Protein AF-A0AB35Q7V4-F1 (afdb_monomer_lite)

Sequence (95 aa):
HYYEGVDDIYALAAMYLIGIAKAHAFHDGNKRTAFQAASIFLMMNGSELSGSLLLVKLTVFAAMGAASLEETTFALKLLSDYGNDLINDYEEDYL

Secondary structure (DSSP, 8-state):
--STT---HHHHHHHHHHHHHHS--SSS-HHHHHHHHHHHHHHHTT--B---HHHHHHHHHHHTT---HHHHHHHHHHTBHHHHHHHHHHHHHT-

InterPro domains:
  IPR003812 Fido domain [PF02661] (7-42)
  IPR003812 Fido domain [PS51459] (1-85)
  IPR006440 Death on curing protein [PTHR39426] (2-78)
  IPR006440 Death on curing protein [TIGR01550] (2-67)
  IPR036597 Fido-like domain superfamily [SSF140931] (8-77)
  IPR053737 Type II TA System Toxin [G3DSA:1.20.120.1870] (1-91)

Radius of gyration: 13.98 Å; chains: 1; bounding box: 28×31×46 Å

Foldseek 3Di:
DDDPPPPQLLLVLLCLLLCQLQVVPDPDCSLVRSLVSSQVSQVVVPKHFADDPVSVVQSVCSNVVNDDSVVSSVVRCCRIPNVVVVVVVVVVVVD

Organism: NCBI:txid1134687

Structure (mmCIF, N/CA/C/O backbone):
data_AF-A0AB35Q7V4-F1
#
_entry.id   AF-A0AB35Q7V4-F1
#
loop_
_atom_site.group_PDB
_atom_site.id
_atom_site.type_symbol
_atom_site.label_atom_id
_atom_site.label_alt_id
_atom_site.label_comp_id
_atom_site.label_asym_id
_atom_site.label_entity_id
_atom_site.label_seq_id
_atom_site.pdbx_PDB_ins_code
_atom_site.Cartn_x
_atom_site.Cartn_y
_atom_site.Cartn_z
_atom_site.occupancy
_atom_site.B_iso_or_equiv
_atom_site.auth_seq_id
_atom_site.auth_comp_id
_atom_site.auth_asym_id
_atom_site.auth_atom_id
_atom_site.pdbx_PDB_model_num
ATOM 1 N N . HIS A 1 1 ? -11.887 -13.586 -2.518 1.00 46.16 1 HIS A N 1
ATOM 2 C CA . HIS A 1 1 ? -10.647 -13.978 -3.214 1.00 46.16 1 HIS A CA 1
ATOM 3 C C . HIS A 1 1 ? -9.611 -14.294 -2.146 1.00 46.16 1 HIS A C 1
ATOM 5 O O . HIS A 1 1 ? -9.199 -13.379 -1.458 1.00 46.16 1 HIS A O 1
ATOM 11 N N . TYR A 1 2 ? -9.302 -15.576 -1.937 1.00 43.09 2 TYR A N 1
ATOM 12 C CA . TYR A 1 2 ? -8.395 -16.064 -0.890 1.00 43.09 2 TYR A CA 1
ATOM 13 C C . TYR A 1 2 ? -7.001 -16.226 -1.513 1.00 43.09 2 TYR A C 1
ATOM 15 O O . TYR A 1 2 ? -6.824 -17.096 -2.365 1.00 43.09 2 TYR A O 1
ATOM 23 N N . TYR A 1 3 ? -6.041 -15.372 -1.156 1.00 48.25 3 TYR A N 1
ATOM 24 C CA . TYR A 1 3 ? -4.634 -15.545 -1.531 1.00 48.25 3 TYR A CA 1
ATOM 25 C C . TYR A 1 3 ? -3.904 -16.100 -0.301 1.00 48.25 3 TYR A C 1
ATOM 27 O O . TYR A 1 3 ? -3.798 -15.423 0.714 1.00 48.25 3 TYR A O 1
ATOM 35 N N . GLU A 1 4 ? -3.487 -17.368 -0.366 1.00 56.16 4 GLU A N 1
ATOM 36 C CA . GLU A 1 4 ? -2.564 -18.016 0.590 1.00 56.16 4 GLU A CA 1
ATOM 37 C C . GLU A 1 4 ? -2.918 -17.936 2.094 1.00 56.16 4 GLU A C 1
ATOM 39 O O . GLU A 1 4 ? -2.043 -18.055 2.944 1.00 56.16 4 GLU A O 1
ATOM 44 N N . GLY A 1 5 ? -4.196 -17.769 2.454 1.00 57.47 5 GLY A N 1
ATOM 45 C CA . GLY A 1 5 ? -4.614 -17.687 3.863 1.00 57.47 5 GLY A CA 1
ATOM 46 C C . GLY A 1 5 ? -4.256 -16.368 4.554 1.00 57.47 5 GLY A C 1
ATOM 47 O O . GLY A 1 5 ? -4.323 -16.282 5.778 1.00 57.47 5 GLY A O 1
ATOM 48 N N . VAL A 1 6 ? -3.878 -15.344 3.784 1.00 63.97 6 VAL A N 1
ATOM 49 C CA . VAL A 1 6 ? -3.704 -13.980 4.283 1.00 63.97 6 VAL A CA 1
ATOM 50 C C . VAL A 1 6 ? -5.037 -13.251 4.147 1.00 63.97 6 VAL A C 1
ATOM 52 O O . VAL A 1 6 ? -5.403 -12.805 3.062 1.00 63.97 6 VAL A O 1
ATOM 55 N N . ASP A 1 7 ? -5.754 -13.136 5.264 1.00 82.50 7 ASP A N 1
ATOM 56 C CA . ASP A 1 7 ? -7.046 -12.438 5.340 1.00 82.50 7 ASP A CA 1
ATOM 57 C C . ASP A 1 7 ? -6.896 -10.943 5.694 1.00 82.50 7 ASP A C 1
ATOM 59 O O . ASP A 1 7 ? -7.867 -10.188 5.668 1.00 82.50 7 ASP A O 1
ATOM 63 N N . ASP A 1 8 ? -5.673 -10.491 5.996 1.00 92.94 8 ASP A N 1
ATOM 64 C CA . ASP A 1 8 ? -5.376 -9.082 6.261 1.00 92.94 8 ASP A CA 1
ATOM 65 C C . ASP A 1 8 ? -5.205 -8.305 4.944 1.00 92.94 8 ASP A C 1
ATOM 67 O O . ASP A 1 8 ? -4.215 -8.455 4.219 1.00 92.94 8 ASP A O 1
ATOM 71 N N . ILE A 1 9 ? -6.170 -7.432 4.650 1.00 96.62 9 ILE A N 1
ATOM 72 C CA . ILE A 1 9 ? -6.172 -6.586 3.452 1.00 96.62 9 ILE A CA 1
ATOM 73 C C . ILE A 1 9 ? -4.948 -5.658 3.379 1.00 96.62 9 ILE A C 1
ATOM 75 O O . ILE A 1 9 ? -4.477 -5.362 2.279 1.00 96.62 9 ILE A O 1
ATOM 79 N N . TYR A 1 10 ? -4.366 -5.248 4.509 1.00 97.75 10 TYR A N 1
ATOM 80 C CA . TYR A 1 10 ? -3.151 -4.430 4.524 1.00 97.75 10 TYR A CA 1
ATOM 81 C C . TYR A 1 10 ? -1.919 -5.253 4.165 1.00 97.75 10 TYR A C 1
ATOM 83 O O . TYR A 1 10 ? -1.028 -4.747 3.482 1.00 97.75 10 TYR A O 1
ATOM 91 N N . ALA A 1 11 ? -1.886 -6.532 4.548 1.00 97.69 11 ALA A N 1
ATOM 92 C CA . ALA A 1 11 ? -0.814 -7.436 4.148 1.00 97.69 11 ALA A CA 1
ATOM 93 C C . ALA A 1 11 ? -0.864 -7.721 2.644 1.00 97.69 11 ALA A C 1
ATOM 95 O O . ALA A 1 11 ? 0.162 -7.653 1.964 1.00 97.69 11 ALA A O 1
ATOM 96 N N . LEU A 1 12 ? -2.058 -7.940 2.094 1.00 97.75 12 LEU A N 1
ATOM 97 C CA . LEU A 1 12 ? -2.244 -8.084 0.648 1.00 97.75 12 LEU A CA 1
ATOM 98 C C . LEU A 1 12 ? -1.862 -6.797 -0.105 1.00 97.75 12 LEU A C 1
ATOM 100 O O . LEU A 1 12 ? -1.142 -6.854 -1.105 1.00 97.75 12 LEU A O 1
ATOM 104 N N . ALA A 1 13 ? -2.257 -5.622 0.393 1.00 98.31 13 ALA A N 1
ATOM 105 C CA . ALA A 1 13 ? -1.844 -4.335 -0.170 1.00 98.31 13 ALA A CA 1
ATOM 106 C C . ALA A 1 13 ? -0.318 -4.138 -0.124 1.00 98.31 13 ALA A C 1
ATOM 108 O O . ALA A 1 13 ? 0.286 -3.688 -1.103 1.00 98.31 13 ALA A O 1
ATOM 109 N N . ALA A 1 14 ? 0.326 -4.521 0.981 1.00 98.25 14 ALA A N 1
ATOM 110 C CA . ALA A 1 14 ? 1.775 -4.475 1.133 1.00 98.25 14 ALA A CA 1
ATOM 111 C C . ALA A 1 14 ? 2.485 -5.395 0.127 1.00 98.25 14 ALA A C 1
ATOM 113 O O . ALA A 1 14 ? 3.493 -4.993 -0.459 1.00 98.25 14 ALA A O 1
ATOM 114 N N . MET A 1 15 ? 1.942 -6.586 -0.148 1.00 97.88 15 MET A N 1
ATOM 115 C CA . MET A 1 15 ? 2.462 -7.473 -1.195 1.00 97.88 15 MET A CA 1
ATOM 116 C C . MET A 1 15 ? 2.404 -6.819 -2.583 1.00 97.88 15 MET A C 1
ATOM 118 O O . MET A 1 15 ? 3.400 -6.871 -3.310 1.00 97.88 15 MET A O 1
ATOM 122 N N . TYR A 1 16 ? 1.300 -6.147 -2.940 1.00 98.06 16 TYR A N 1
ATOM 123 C CA . TYR A 1 16 ? 1.219 -5.379 -4.193 1.00 98.06 16 TYR A CA 1
ATOM 124 C C . TYR A 1 16 ? 2.275 -4.273 -4.250 1.00 98.06 16 TYR A C 1
ATOM 126 O O . TYR A 1 16 ? 2.986 -4.151 -5.253 1.00 98.06 16 TYR A O 1
ATOM 134 N N . LEU A 1 17 ? 2.411 -3.495 -3.171 1.00 98.56 17 LEU A N 1
ATOM 135 C CA . LEU A 1 17 ? 3.375 -2.401 -3.093 1.00 98.56 17 LEU A CA 1
ATOM 136 C C . LEU A 1 17 ? 4.812 -2.908 -3.272 1.00 98.56 17 LEU A C 1
ATOM 138 O O . LEU A 1 17 ? 5.553 -2.393 -4.108 1.00 98.56 17 LEU A O 1
ATOM 142 N N . ILE A 1 18 ? 5.210 -3.934 -2.519 1.00 98.25 18 ILE A N 1
ATOM 143 C CA . ILE A 1 18 ? 6.574 -4.476 -2.543 1.00 98.25 18 ILE A CA 1
ATOM 144 C C . ILE A 1 18 ? 6.860 -5.179 -3.870 1.00 98.25 18 ILE A C 1
ATOM 146 O O . ILE A 1 18 ? 7.899 -4.928 -4.487 1.00 98.25 18 ILE A O 1
ATOM 150 N N . GLY A 1 19 ? 5.944 -6.038 -4.319 1.00 97.38 19 GLY A N 1
ATOM 151 C CA . GLY A 1 19 ? 6.111 -6.838 -5.528 1.00 97.38 19 GLY A CA 1
ATOM 152 C C . GLY A 1 19 ? 6.262 -5.964 -6.768 1.00 97.38 19 GLY A C 1
ATOM 153 O O . GLY A 1 19 ? 7.259 -6.071 -7.482 1.00 97.38 19 GLY A O 1
ATOM 154 N N . ILE A 1 20 ? 5.327 -5.037 -6.993 1.00 98.25 20 ILE A N 1
ATOM 155 C CA . ILE A 1 20 ? 5.347 -4.176 -8.185 1.00 98.25 20 ILE A CA 1
ATOM 156 C C . ILE A 1 20 ? 6.519 -3.189 -8.128 1.00 98.25 20 ILE A C 1
ATOM 158 O O . ILE A 1 20 ? 7.166 -2.950 -9.149 1.00 98.25 20 ILE A O 1
ATOM 162 N N . ALA A 1 21 ? 6.843 -2.637 -6.952 1.00 97.88 21 ALA A N 1
ATOM 163 C CA . ALA A 1 21 ? 7.929 -1.665 -6.835 1.00 97.88 21 ALA A CA 1
ATOM 164 C C . ALA A 1 21 ? 9.303 -2.266 -7.181 1.00 97.88 21 ALA A C 1
ATOM 166 O O . ALA A 1 21 ? 10.138 -1.551 -7.741 1.00 97.88 21 ALA A O 1
ATOM 167 N N . LYS A 1 22 ? 9.524 -3.557 -6.882 1.00 94.69 22 LYS A N 1
ATOM 168 C CA . LYS A 1 22 ? 10.786 -4.279 -7.141 1.00 94.69 22 LYS A CA 1
ATOM 169 C C . LYS A 1 22 ? 10.827 -5.018 -8.482 1.00 94.69 22 LYS A C 1
ATOM 171 O O . LYS A 1 22 ? 11.908 -5.376 -8.935 1.00 94.69 22 LYS A O 1
ATOM 176 N N . ALA A 1 23 ? 9.683 -5.260 -9.122 1.00 91.12 23 ALA A N 1
ATOM 177 C CA . ALA A 1 23 ? 9.601 -6.141 -10.290 1.00 91.12 23 ALA A CA 1
ATOM 178 C C . ALA A 1 23 ? 10.312 -5.617 -11.550 1.00 91.12 23 ALA A C 1
ATOM 180 O O . ALA A 1 23 ? 10.513 -6.392 -12.481 1.00 91.12 23 ALA A O 1
ATOM 181 N N . HIS A 1 24 ? 10.644 -4.319 -11.620 1.00 87.06 24 HIS A N 1
ATOM 182 C CA . HIS A 1 24 ? 11.134 -3.675 -12.849 1.00 87.06 24 HIS A CA 1
ATOM 183 C C . HIS A 1 24 ? 10.263 -4.006 -14.083 1.00 87.06 24 HIS A C 1
ATOM 185 O O . HIS A 1 24 ? 10.761 -4.131 -15.198 1.00 87.06 24 HIS A O 1
ATOM 191 N N . ALA A 1 25 ? 8.949 -4.157 -13.876 1.00 91.50 25 ALA A N 1
ATOM 192 C CA . ALA A 1 25 ? 8.005 -4.632 -14.886 1.00 91.50 25 ALA A CA 1
ATOM 193 C C . ALA A 1 25 ? 7.733 -3.601 -15.994 1.00 91.50 25 ALA A C 1
ATOM 195 O O . ALA A 1 25 ? 7.411 -3.965 -17.123 1.00 91.50 25 ALA A O 1
ATOM 196 N N . PHE A 1 26 ? 7.865 -2.311 -15.677 1.00 94.94 26 PHE A N 1
ATOM 197 C CA . PHE A 1 26 ? 7.667 -1.204 -16.612 1.00 94.94 26 PHE A CA 1
ATOM 198 C C . PHE A 1 26 ? 8.977 -0.459 -16.883 1.00 94.94 26 PHE A C 1
ATOM 200 O O . PHE A 1 26 ? 9.829 -0.359 -15.997 1.00 94.94 26 PHE A O 1
ATOM 207 N N . HIS A 1 27 ? 9.099 0.139 -18.076 1.00 95.00 27 HIS A N 1
ATOM 208 C CA . HIS A 1 27 ? 10.241 0.990 -18.447 1.00 95.00 27 HIS A CA 1
ATOM 209 C C . HIS A 1 27 ? 10.408 2.188 -17.492 1.00 95.00 27 HIS A C 1
ATOM 211 O O . HIS A 1 27 ? 11.516 2.532 -17.096 1.00 95.00 27 HIS A O 1
ATOM 217 N N . ASP A 1 28 ? 9.295 2.796 -17.081 1.00 96.06 28 ASP A N 1
ATOM 218 C CA . ASP A 1 28 ? 9.212 3.751 -15.975 1.00 96.06 28 ASP A CA 1
ATOM 219 C C . ASP A 1 28 ? 7.846 3.580 -15.290 1.00 96.06 28 ASP A C 1
ATOM 221 O O . ASP A 1 28 ? 6.921 2.989 -15.844 1.00 96.06 28 ASP A O 1
ATOM 225 N N . GLY A 1 29 ? 7.711 4.082 -14.068 1.00 96.38 29 GLY A N 1
ATOM 226 C CA . GLY A 1 29 ? 6.438 4.143 -13.359 1.00 96.38 29 GLY A CA 1
ATOM 227 C C . GLY A 1 29 ? 6.250 3.086 -12.279 1.00 96.38 29 GLY A C 1
ATOM 228 O O . GLY A 1 29 ? 5.337 3.259 -11.485 1.00 96.38 29 GLY A O 1
ATOM 229 N N . ASN A 1 30 ? 7.137 2.090 -12.145 1.00 97.75 30 ASN A N 1
ATOM 230 C CA . ASN A 1 30 ? 6.988 0.976 -11.186 1.00 97.75 30 ASN A CA 1
ATOM 231 C C . ASN A 1 30 ? 6.565 1.425 -9.775 1.00 97.75 30 ASN A C 1
ATOM 233 O O . ASN A 1 30 ? 5.603 0.905 -9.230 1.00 97.75 30 ASN A O 1
ATOM 237 N N . LYS A 1 31 ? 7.212 2.457 -9.214 1.00 97.75 31 LYS A N 1
ATOM 238 C CA . LYS A 1 31 ? 6.857 3.018 -7.896 1.00 97.75 31 LYS A CA 1
ATOM 239 C C . LYS A 1 31 ? 5.434 3.589 -7.841 1.00 97.75 31 LYS A C 1
ATOM 241 O O . LYS A 1 31 ? 4.697 3.314 -6.903 1.00 97.75 31 LYS A O 1
ATOM 246 N N . ARG A 1 32 ? 5.052 4.383 -8.848 1.00 97.88 32 ARG A N 1
ATOM 247 C CA . ARG A 1 32 ? 3.722 5.010 -8.943 1.00 97.88 32 ARG A CA 1
ATOM 248 C C . ARG A 1 32 ? 2.644 3.945 -9.121 1.00 97.88 32 ARG A C 1
ATOM 250 O O . ARG A 1 32 ? 1.641 3.979 -8.423 1.00 97.88 32 ARG A O 1
ATOM 257 N N . THR A 1 33 ? 2.892 2.972 -9.995 1.00 98.38 33 THR A N 1
ATOM 258 C CA . THR A 1 33 ? 1.987 1.843 -10.218 1.00 98.38 33 THR A CA 1
ATOM 259 C C . THR A 1 33 ? 1.849 0.979 -8.970 1.00 98.38 33 THR A C 1
ATOM 261 O O . THR A 1 33 ? 0.737 0.596 -8.633 1.00 98.38 33 THR A O 1
ATOM 264 N N . ALA A 1 34 ? 2.941 0.713 -8.249 1.00 98.38 34 ALA A N 1
ATOM 265 C CA . ALA A 1 34 ? 2.915 -0.063 -7.013 1.00 98.38 34 ALA A CA 1
ATOM 266 C C . ALA A 1 34 ? 2.072 0.611 -5.926 1.00 98.38 34 ALA A C 1
ATOM 268 O O . ALA A 1 34 ? 1.184 -0.019 -5.355 1.00 98.38 34 ALA A O 1
ATOM 269 N N . PHE A 1 35 ? 2.312 1.905 -5.692 1.00 98.38 35 PHE A N 1
ATOM 270 C CA . PHE A 1 35 ? 1.515 2.696 -4.759 1.00 98.38 35 PHE A CA 1
ATOM 271 C C . PHE A 1 35 ? 0.038 2.706 -5.158 1.00 98.38 35 PHE A C 1
ATOM 273 O O . PHE A 1 35 ? -0.830 2.429 -4.333 1.00 98.38 35 PHE A O 1
ATOM 280 N N . GLN A 1 36 ? -0.252 2.962 -6.436 1.00 98.31 36 GLN A N 1
ATOM 281 C CA . GLN A 1 36 ? -1.627 3.053 -6.908 1.00 98.31 36 GLN A CA 1
ATOM 282 C C . GLN A 1 36 ? -2.358 1.707 -6.845 1.00 98.31 36 GLN A C 1
ATOM 284 O O . GLN A 1 36 ? -3.534 1.686 -6.495 1.00 98.31 36 GLN A O 1
ATOM 289 N N . ALA A 1 37 ? -1.677 0.598 -7.141 1.00 98.50 37 ALA A N 1
ATOM 290 C CA . ALA A 1 37 ? -2.239 -0.745 -7.035 1.00 98.50 37 ALA A CA 1
ATOM 291 C C . ALA A 1 37 ? -2.589 -1.096 -5.582 1.00 98.50 37 ALA A C 1
ATOM 293 O O . ALA A 1 37 ? -3.701 -1.549 -5.325 1.00 98.50 37 ALA A O 1
ATOM 294 N N . ALA A 1 38 ? -1.683 -0.826 -4.635 1.00 98.44 38 ALA A N 1
ATOM 295 C CA . ALA A 1 38 ? -1.939 -1.037 -3.211 1.00 98.44 38 ALA A CA 1
ATOM 296 C C . ALA A 1 38 ? -3.087 -0.151 -2.693 1.00 98.44 38 ALA A C 1
ATOM 298 O O . ALA A 1 38 ? -3.988 -0.641 -2.018 1.00 98.44 38 ALA A O 1
ATOM 299 N N . SER A 1 39 ? -3.096 1.133 -3.065 1.00 98.50 39 SER A N 1
ATOM 300 C CA . SER A 1 39 ? -4.155 2.080 -2.697 1.00 98.50 39 SER A CA 1
ATOM 301 C C . SER A 1 39 ? -5.520 1.676 -3.265 1.00 98.50 39 SER A C 1
ATOM 303 O O . SER A 1 39 ? -6.494 1.637 -2.521 1.00 98.50 39 SER A O 1
ATOM 305 N N . ILE A 1 40 ? -5.604 1.315 -4.552 1.00 98.56 40 ILE A N 1
ATOM 306 C CA . ILE A 1 40 ? -6.863 0.858 -5.169 1.00 98.56 40 ILE A CA 1
ATOM 307 C C . ILE A 1 40 ? -7.339 -0.441 -4.537 1.00 98.56 40 ILE A C 1
ATOM 309 O O . ILE A 1 40 ? -8.532 -0.581 -4.283 1.00 98.56 40 ILE A O 1
ATOM 313 N N . PHE A 1 41 ? -6.428 -1.372 -4.254 1.00 98.50 41 PHE A N 1
ATOM 314 C CA . PHE A 1 41 ? -6.784 -2.608 -3.573 1.00 98.50 41 PHE A CA 1
ATOM 315 C C . PHE A 1 41 ? -7.444 -2.327 -2.218 1.00 98.50 41 PHE A C 1
ATOM 317 O O . PHE A 1 41 ? -8.509 -2.877 -1.953 1.00 98.50 41 PHE A O 1
ATOM 324 N N . LEU A 1 42 ? -6.869 -1.449 -1.391 1.00 98.25 42 LEU A N 1
ATOM 325 C CA . LEU A 1 42 ? -7.477 -1.073 -0.111 1.00 98.25 42 LEU A CA 1
ATOM 326 C C . LEU A 1 42 ? -8.846 -0.411 -0.311 1.00 98.25 42 LEU A C 1
ATOM 328 O O . LEU A 1 42 ? -9.813 -0.852 0.308 1.00 98.25 42 LEU A O 1
ATOM 332 N N . MET A 1 43 ? -8.964 0.540 -1.249 1.00 97.88 43 MET A N 1
ATOM 333 C CA . MET A 1 43 ? -10.240 1.217 -1.530 1.00 97.88 43 MET A CA 1
ATOM 334 C C . MET A 1 43 ? -11.334 0.224 -1.943 1.00 97.88 43 MET A C 1
ATOM 336 O O . MET A 1 43 ? -12.474 0.317 -1.494 1.00 97.88 43 MET A O 1
ATOM 340 N N . MET A 1 44 ? -10.992 -0.779 -2.758 1.00 98.00 44 MET A N 1
ATOM 341 C CA . MET A 1 44 ? -11.918 -1.846 -3.159 1.00 98.00 44 MET A CA 1
ATOM 342 C C . MET A 1 44 ? -12.334 -2.762 -1.999 1.00 98.00 44 MET A C 1
ATOM 344 O O . MET A 1 44 ? -13.348 -3.449 -2.112 1.00 98.00 44 MET A O 1
ATOM 348 N N . ASN A 1 45 ? -11.568 -2.781 -0.907 1.00 96.56 45 ASN A N 1
ATOM 349 C CA . ASN A 1 45 ? -11.851 -3.539 0.311 1.00 96.56 45 ASN A CA 1
ATOM 350 C C . ASN A 1 45 ? -12.365 -2.650 1.461 1.00 96.56 45 ASN A C 1
ATOM 352 O O . ASN A 1 45 ? -12.450 -3.119 2.592 1.00 96.56 45 ASN A O 1
ATOM 356 N N . GLY A 1 46 ? -12.738 -1.397 1.178 1.00 96.25 46 GLY A N 1
ATOM 357 C CA . GLY A 1 46 ? -13.369 -0.504 2.151 1.00 96.25 46 GLY A CA 1
ATOM 358 C C . GLY A 1 46 ? -12.412 0.188 3.122 1.00 96.25 46 GLY A C 1
ATOM 359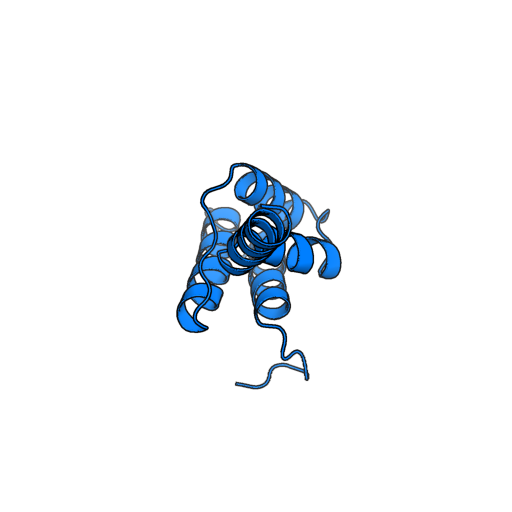 O O . GLY A 1 46 ? -12.870 0.601 4.179 1.00 96.25 46 GLY A O 1
ATOM 360 N N . SER A 1 47 ? -11.125 0.310 2.781 1.00 97.25 47 SER A N 1
ATOM 361 C CA . SER A 1 47 ? -10.168 1.141 3.526 1.00 97.25 47 SER A CA 1
ATOM 362 C C . SER A 1 47 ? -9.469 2.138 2.605 1.00 97.25 47 SER A C 1
ATOM 364 O O . SER A 1 47 ? -9.132 1.823 1.461 1.00 97.25 47 SER A O 1
ATOM 366 N N . GLU A 1 48 ? -9.215 3.344 3.093 1.00 97.75 48 GLU A N 1
ATOM 367 C CA . GLU A 1 48 ? -8.531 4.401 2.352 1.00 97.75 48 GLU A CA 1
ATOM 368 C C . GLU A 1 48 ? -7.209 4.807 3.016 1.00 97.75 48 GLU A C 1
ATOM 370 O O . GLU A 1 48 ? -7.097 4.904 4.235 1.00 97.75 48 GLU A O 1
ATOM 3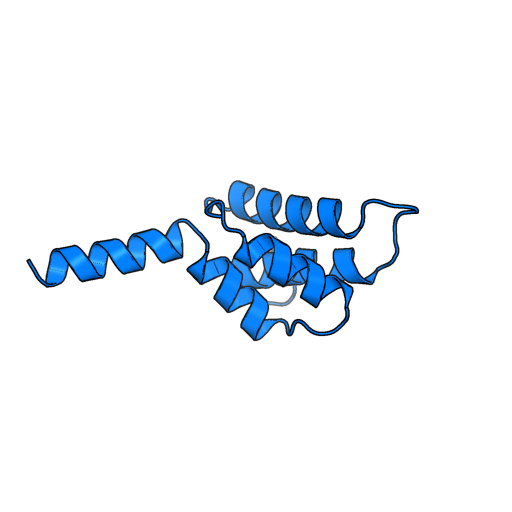75 N N . LEU A 1 49 ? -6.177 5.059 2.202 1.00 98.06 49 LEU A N 1
ATOM 376 C CA . LEU A 1 49 ? -4.908 5.590 2.697 1.00 98.06 49 LEU A CA 1
ATOM 377 C C . LEU A 1 49 ? -5.006 7.100 2.918 1.00 98.06 49 LEU A C 1
ATOM 379 O O . LEU A 1 49 ? -5.317 7.861 2.003 1.00 98.06 49 LEU A O 1
ATOM 383 N N . SER A 1 50 ? -4.609 7.537 4.105 1.00 94.88 50 SER A N 1
ATOM 384 C CA . SER A 1 50 ? -4.474 8.942 4.467 1.00 94.88 50 SER A CA 1
ATOM 385 C C . SER A 1 50 ? -3.271 9.559 3.758 1.00 94.88 50 SER A C 1
ATOM 387 O O . SER A 1 50 ? -2.148 9.049 3.824 1.00 94.88 50 SER A O 1
ATOM 389 N N . GLY A 1 51 ? -3.478 10.696 3.091 1.00 92.06 51 GLY A N 1
ATOM 390 C CA . GLY A 1 51 ? -2.410 11.414 2.396 1.00 92.06 51 GLY A CA 1
ATOM 391 C C . GLY A 1 51 ? -1.238 11.743 3.329 1.00 92.06 51 GLY A C 1
ATOM 392 O O . GLY A 1 51 ? -1.352 12.593 4.206 1.00 92.06 51 GLY A O 1
ATOM 393 N N . SER A 1 52 ? -0.089 11.088 3.127 1.00 94.56 52 SER A N 1
ATOM 394 C CA . SER A 1 52 ? 1.092 11.242 3.982 1.00 94.56 52 SER A CA 1
ATOM 395 C C . SER A 1 52 ? 2.397 11.120 3.198 1.00 94.56 52 SER A C 1
ATOM 397 O O . SER A 1 52 ? 2.574 10.227 2.367 1.00 94.56 52 SER A O 1
ATOM 399 N N . LEU A 1 53 ? 3.376 11.974 3.520 1.00 95.62 53 LEU A N 1
ATOM 400 C CA . LEU A 1 53 ? 4.730 11.883 2.958 1.00 95.62 53 LEU A CA 1
ATOM 401 C C . LEU A 1 53 ? 5.433 10.568 3.346 1.00 95.62 53 LEU A C 1
ATOM 403 O O . LEU A 1 53 ? 6.367 10.132 2.666 1.00 95.62 53 LEU A O 1
ATOM 407 N N . LEU A 1 54 ? 4.980 9.908 4.415 1.00 97.06 54 LEU A N 1
ATOM 408 C CA . LEU A 1 54 ? 5.493 8.603 4.824 1.00 97.06 54 LEU A CA 1
ATOM 409 C C . LEU A 1 54 ? 5.161 7.508 3.801 1.00 97.06 54 LEU A C 1
ATOM 411 O O . LEU A 1 54 ? 5.999 6.640 3.576 1.00 97.06 54 LEU A O 1
ATOM 415 N N . LEU A 1 55 ? 4.030 7.600 3.092 1.00 97.75 55 LEU A N 1
ATOM 416 C CA . LEU A 1 55 ? 3.676 6.655 2.024 1.00 97.75 55 LEU A CA 1
ATOM 417 C C . LEU A 1 55 ? 4.638 6.747 0.831 1.00 97.75 55 LEU A C 1
ATOM 419 O O . LEU A 1 55 ? 5.009 5.732 0.234 1.00 97.75 55 LEU A O 1
ATOM 423 N N . VAL A 1 56 ? 5.113 7.957 0.516 1.00 97.31 56 VAL A N 1
ATOM 424 C CA . VAL A 1 56 ? 6.138 8.166 -0.518 1.00 97.31 56 VAL A CA 1
ATOM 425 C C . VAL A 1 56 ? 7.446 7.490 -0.107 1.00 97.31 56 VAL A C 1
ATOM 427 O O . VAL A 1 56 ? 8.032 6.752 -0.901 1.00 97.31 56 VAL A O 1
ATOM 430 N N . LYS A 1 57 ? 7.889 7.694 1.142 1.00 97.19 57 LYS A N 1
ATOM 431 C CA . LYS A 1 57 ? 9.104 7.055 1.679 1.00 97.19 57 LYS A CA 1
ATOM 432 C C . LYS A 1 57 ? 8.984 5.532 1.684 1.00 97.19 57 LYS A C 1
ATOM 434 O O . LYS A 1 57 ? 9.898 4.860 1.215 1.00 97.19 57 LYS A O 1
ATOM 439 N N . LEU A 1 58 ? 7.846 5.003 2.132 1.00 97.88 58 LEU A N 1
ATOM 440 C CA . LEU A 1 58 ? 7.557 3.570 2.139 1.00 97.88 58 LEU A CA 1
ATOM 441 C C . LEU A 1 58 ? 7.658 2.971 0.728 1.00 97.88 58 LEU A C 1
ATOM 443 O O . LEU A 1 58 ? 8.328 1.963 0.528 1.00 97.88 58 LEU A O 1
ATOM 447 N N . THR A 1 59 ? 7.084 3.645 -0.273 1.00 97.88 59 THR A N 1
ATOM 448 C CA . THR A 1 59 ? 7.155 3.224 -1.684 1.00 97.88 59 THR A CA 1
ATOM 449 C C . THR A 1 59 ? 8.595 3.219 -2.215 1.00 97.88 59 THR A C 1
ATOM 451 O O . THR A 1 59 ? 8.982 2.339 -2.989 1.00 97.88 59 THR A O 1
ATOM 454 N N . VAL A 1 60 ? 9.420 4.187 -1.803 1.00 97.81 60 VAL A N 1
ATOM 455 C CA . VAL A 1 60 ? 10.848 4.224 -2.158 1.00 97.81 60 VAL A CA 1
ATOM 456 C C . VAL A 1 60 ? 11.606 3.072 -1.495 1.00 97.81 60 VAL A C 1
ATOM 458 O O . VAL A 1 60 ? 12.354 2.379 -2.183 1.00 97.81 60 VAL A O 1
ATOM 461 N N . PHE A 1 61 ? 11.382 2.807 -0.207 1.00 97.69 61 PHE A N 1
ATOM 462 C CA . PHE A 1 61 ? 12.008 1.680 0.495 1.00 97.69 61 PHE A CA 1
ATOM 463 C C . PHE A 1 61 ? 11.602 0.328 -0.086 1.00 97.69 61 PHE A C 1
ATOM 465 O O . PHE A 1 61 ? 12.458 -0.544 -0.254 1.00 97.69 61 PHE A O 1
ATOM 472 N N . ALA A 1 62 ? 10.335 0.177 -0.477 1.00 97.31 62 ALA A N 1
ATOM 473 C CA . ALA A 1 62 ? 9.862 -0.987 -1.209 1.00 97.31 62 ALA A CA 1
ATOM 474 C C . ALA A 1 62 ? 10.674 -1.183 -2.496 1.00 97.31 62 ALA A C 1
ATOM 476 O O . ALA A 1 62 ? 11.263 -2.244 -2.679 1.00 97.31 62 ALA A O 1
ATOM 477 N N . ALA A 1 63 ? 10.819 -0.151 -3.330 1.00 97.38 63 ALA A N 1
ATOM 478 C CA . ALA A 1 63 ? 11.616 -0.239 -4.557 1.00 97.38 63 ALA A CA 1
ATOM 479 C C . ALA A 1 63 ? 13.108 -0.532 -4.310 1.00 97.38 63 ALA A C 1
ATOM 481 O O . ALA A 1 63 ? 13.751 -1.178 -5.131 1.00 97.38 63 ALA A O 1
ATOM 482 N N . MET A 1 64 ? 13.665 -0.072 -3.187 1.00 96.69 64 MET A N 1
ATOM 483 C CA . MET A 1 64 ? 15.078 -0.261 -2.837 1.00 96.69 64 MET A CA 1
ATOM 484 C C . MET A 1 64 ? 15.415 -1.654 -2.300 1.00 96.69 64 MET A C 1
ATOM 486 O O . MET A 1 64 ? 16.584 -1.927 -2.043 1.00 96.69 64 MET A O 1
ATOM 490 N N . GLY A 1 65 ? 14.433 -2.529 -2.074 1.00 95.19 65 GLY A N 1
ATOM 491 C CA . GLY A 1 65 ? 14.707 -3.794 -1.386 1.00 95.19 65 GLY A CA 1
ATOM 492 C C . GLY A 1 65 ? 14.521 -3.741 0.129 1.00 95.19 65 GLY A C 1
ATOM 493 O O . GLY A 1 65 ? 14.481 -4.801 0.741 1.00 95.19 65 GLY A O 1
ATOM 494 N N . ALA A 1 66 ? 14.365 -2.550 0.711 1.00 96.38 66 ALA A N 1
ATOM 495 C CA . ALA A 1 66 ? 14.536 -2.289 2.140 1.00 96.38 66 ALA A CA 1
ATOM 496 C C . ALA A 1 66 ? 13.251 -2.383 2.979 1.00 96.38 66 ALA A C 1
ATOM 498 O O . ALA A 1 66 ? 13.332 -2.320 4.198 1.00 96.38 66 ALA A O 1
ATOM 499 N N . ALA A 1 67 ? 12.079 -2.516 2.354 1.00 94.81 67 ALA A N 1
ATOM 500 C CA . ALA A 1 67 ? 10.826 -2.711 3.081 1.00 94.81 67 ALA A CA 1
ATOM 501 C C . ALA A 1 67 ? 10.538 -4.205 3.304 1.00 94.81 67 ALA A C 1
ATOM 503 O O . ALA A 1 67 ? 10.541 -4.982 2.337 1.00 94.81 67 ALA A O 1
ATOM 504 N N . SER A 1 68 ? 10.269 -4.5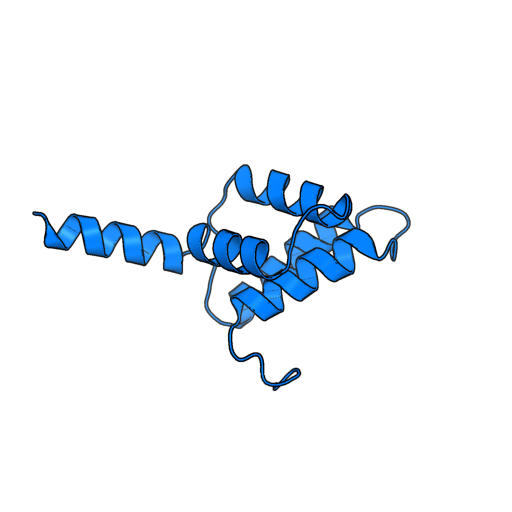92 4.555 1.00 96.88 68 SER A N 1
ATOM 505 C CA . SER A 1 68 ? 9.718 -5.906 4.900 1.00 96.88 68 SER A CA 1
ATOM 506 C C . SER A 1 68 ? 8.194 -5.925 4.747 1.00 96.88 68 SER A C 1
ATOM 508 O O . SER A 1 68 ? 7.544 -4.876 4.749 1.00 96.88 68 SER A O 1
ATOM 510 N N . LEU A 1 69 ? 7.611 -7.120 4.600 1.00 96.69 69 LEU A N 1
ATOM 511 C CA . LEU A 1 69 ? 6.159 -7.264 4.489 1.00 96.69 69 LEU A CA 1
ATOM 512 C C . LEU A 1 69 ? 5.460 -6.787 5.768 1.00 96.69 69 LEU A C 1
ATOM 514 O O . LEU A 1 69 ? 4.534 -5.994 5.684 1.00 96.69 69 LEU A O 1
ATOM 518 N N . GLU A 1 70 ? 5.938 -7.216 6.935 1.00 96.62 70 GLU A N 1
ATOM 519 C CA . GLU A 1 70 ? 5.333 -6.906 8.234 1.00 96.62 70 GLU A CA 1
ATOM 520 C C . GLU A 1 70 ? 5.337 -5.401 8.546 1.00 96.62 70 GLU A C 1
ATOM 522 O O . GLU A 1 70 ? 4.289 -4.831 8.850 1.00 96.62 70 GLU A O 1
ATOM 527 N N . GLU A 1 71 ? 6.476 -4.722 8.371 1.00 96.62 71 GLU A N 1
ATOM 528 C CA . GLU A 1 71 ? 6.572 -3.271 8.593 1.00 96.62 71 GLU A CA 1
ATOM 529 C C . GLU A 1 71 ? 5.724 -2.484 7.589 1.00 96.62 71 GLU A C 1
ATOM 531 O O . GLU A 1 71 ? 5.130 -1.466 7.941 1.00 96.62 71 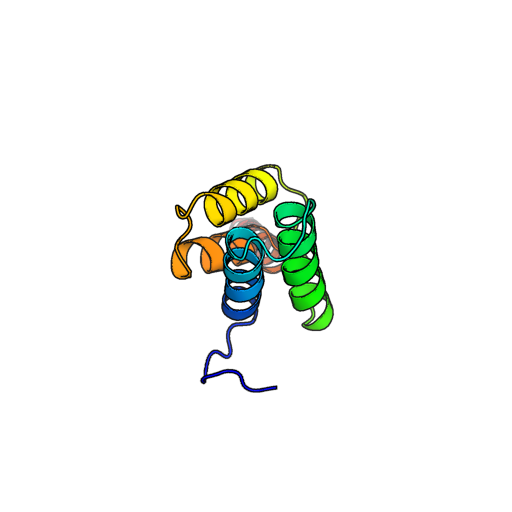GLU A O 1
ATOM 536 N N . THR A 1 72 ? 5.645 -2.951 6.339 1.00 98.12 72 THR A N 1
ATOM 537 C CA . THR A 1 72 ? 4.823 -2.304 5.309 1.00 98.12 72 THR A CA 1
ATOM 538 C C . THR A 1 72 ? 3.342 -2.458 5.625 1.00 98.12 72 THR A C 1
ATOM 540 O O . THR A 1 72 ? 2.613 -1.473 5.556 1.00 98.12 72 THR A O 1
ATOM 543 N N . THR A 1 73 ? 2.901 -3.652 6.028 1.00 98.06 73 THR A N 1
ATOM 544 C CA . THR A 1 73 ? 1.533 -3.910 6.498 1.00 98.06 73 THR A CA 1
ATOM 545 C C . THR A 1 73 ? 1.172 -2.971 7.641 1.00 98.06 73 THR A C 1
ATOM 547 O O . THR A 1 73 ? 0.162 -2.269 7.573 1.00 98.06 73 THR A O 1
ATOM 550 N N . PHE A 1 74 ? 2.027 -2.901 8.665 1.00 96.94 74 PHE A N 1
ATOM 551 C CA . PHE A 1 74 ? 1.809 -2.031 9.815 1.00 96.94 74 PHE A CA 1
ATOM 552 C C . PHE A 1 74 ? 1.750 -0.552 9.415 1.00 96.94 74 PHE A C 1
ATOM 554 O O . PHE A 1 74 ? 0.843 0.165 9.832 1.00 96.94 74 PHE A O 1
ATOM 561 N N . ALA A 1 75 ? 2.672 -0.097 8.565 1.00 97.62 75 ALA A N 1
ATOM 562 C CA . ALA A 1 75 ? 2.696 1.283 8.094 1.00 97.62 75 ALA A CA 1
ATOM 563 C C . ALA A 1 75 ? 1.445 1.643 7.280 1.00 97.62 75 ALA A C 1
ATOM 565 O O . ALA A 1 75 ? 0.904 2.728 7.467 1.00 97.62 75 ALA A O 1
ATOM 566 N N . LEU A 1 76 ? 0.966 0.755 6.402 1.00 98.12 76 LEU A N 1
ATOM 567 C CA . LEU A 1 76 ? -0.269 0.985 5.643 1.00 98.12 76 LEU A CA 1
ATOM 568 C C . LEU A 1 76 ? -1.485 1.067 6.567 1.00 98.12 76 LEU A C 1
ATOM 570 O O . LEU A 1 76 ? -2.316 1.949 6.384 1.00 98.12 76 LEU A O 1
ATOM 574 N N . LYS A 1 77 ? -1.549 0.207 7.588 1.00 97.19 77 LYS A N 1
ATOM 575 C CA . LYS A 1 77 ? -2.609 0.225 8.599 1.00 97.19 77 LYS A CA 1
ATOM 576 C C . LYS A 1 77 ? -2.606 1.532 9.397 1.00 97.19 77 LYS A C 1
ATOM 578 O O . LYS A 1 77 ? -3.635 2.191 9.493 1.00 97.19 77 LYS A O 1
ATOM 583 N N . LEU A 1 78 ? -1.439 1.960 9.882 1.00 96.62 78 LEU A N 1
ATOM 58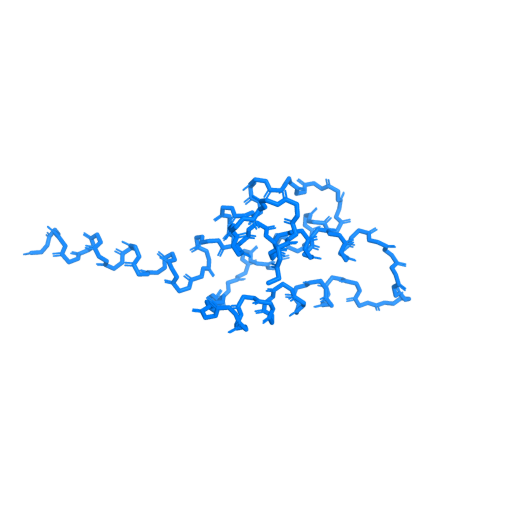4 C CA . LEU A 1 78 ? -1.274 3.220 10.617 1.00 96.62 78 LEU A CA 1
ATOM 585 C C . LEU A 1 78 ? -1.589 4.458 9.762 1.00 96.62 78 LEU A C 1
ATOM 587 O O . LEU A 1 78 ? -2.081 5.453 10.277 1.00 96.62 78 LEU A O 1
ATOM 591 N N . LEU A 1 79 ? -1.290 4.411 8.463 1.00 97.31 79 LEU A N 1
ATOM 592 C CA . LEU A 1 79 ? -1.485 5.517 7.521 1.00 97.31 79 LEU A CA 1
ATOM 593 C C . LEU A 1 79 ? -2.804 5.408 6.744 1.00 97.31 79 LEU A C 1
ATOM 595 O O . LEU A 1 79 ? -2.911 5.970 5.656 1.00 97.31 79 LEU A O 1
ATOM 599 N N . SER A 1 80 ? -3.789 4.687 7.273 1.00 97.75 80 SER A N 1
ATOM 600 C CA . SER A 1 80 ? -5.128 4.555 6.691 1.00 97.75 80 SER A CA 1
ATOM 601 C C . SER A 1 80 ? -6.193 5.188 7.579 1.00 97.75 80 SER A C 1
ATOM 603 O O . SER A 1 80 ? -5.896 5.625 8.693 1.00 97.75 80 SER A O 1
ATOM 605 N N . ASP A 1 81 ? -7.423 5.238 7.083 1.00 95.69 81 ASP A N 1
ATOM 606 C CA . ASP A 1 81 ? -8.624 5.505 7.875 1.00 95.69 81 ASP A CA 1
ATOM 607 C C . ASP A 1 81 ? -8.674 4.683 9.170 1.00 95.69 81 ASP A C 1
ATOM 609 O O . ASP A 1 81 ? -8.845 5.263 10.233 1.00 95.69 81 ASP A O 1
ATOM 613 N N . TYR A 1 82 ? -8.360 3.388 9.122 1.00 94.75 82 TYR A N 1
ATOM 614 C CA . TYR A 1 82 ? -8.275 2.540 10.315 1.00 94.75 82 TYR A CA 1
ATOM 615 C C . TYR A 1 82 ? -7.299 3.082 11.373 1.00 94.75 82 TYR A C 1
ATOM 617 O O . TYR A 1 82 ? -7.559 3.015 12.573 1.00 94.75 82 TYR A O 1
ATOM 625 N N . GLY A 1 83 ? -6.149 3.603 10.938 1.00 93.56 83 GLY A N 1
ATOM 626 C CA . GLY A 1 83 ? -5.171 4.210 11.838 1.00 93.56 83 GLY A CA 1
ATOM 627 C C . GLY A 1 83 ? -5.688 5.506 12.459 1.00 93.56 83 GLY A C 1
ATOM 628 O O . GLY A 1 83 ? -5.462 5.740 13.645 1.00 93.56 83 GLY A O 1
ATOM 629 N N . ASN A 1 84 ? -6.407 6.318 11.680 1.00 92.06 84 ASN A N 1
ATOM 630 C CA . ASN A 1 84 ? -7.036 7.539 12.178 1.00 92.06 84 ASN A CA 1
ATOM 631 C C . ASN A 1 84 ? -8.142 7.221 13.190 1.00 92.06 84 ASN A C 1
ATOM 633 O O . ASN A 1 84 ? -8.179 7.847 14.243 1.00 92.06 84 ASN A O 1
ATOM 637 N N . ASP A 1 85 ? -9.003 6.248 12.886 1.00 91.31 85 ASP A N 1
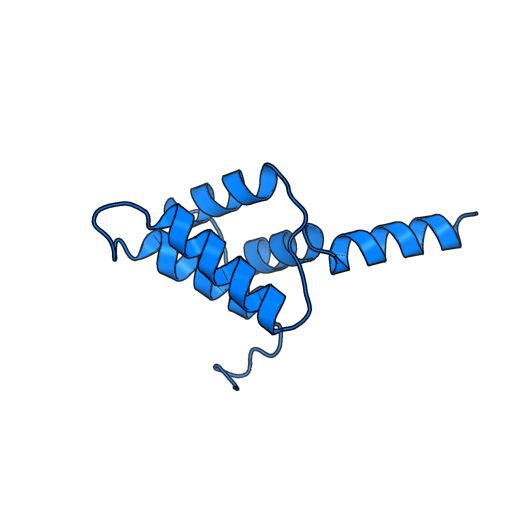ATOM 638 C CA . ASP A 1 85 ? -10.123 5.845 13.739 1.00 91.31 85 ASP A CA 1
ATOM 639 C C . ASP A 1 85 ? -9.621 5.365 15.100 1.00 91.31 85 ASP A C 1
ATOM 641 O O . ASP A 1 85 ? -10.081 5.854 16.124 1.00 91.31 85 ASP A O 1
ATOM 645 N N . LEU A 1 86 ? -8.582 4.519 15.122 1.00 88.81 86 LEU A N 1
ATOM 646 C CA . LEU A 1 86 ? -7.944 4.118 16.377 1.00 88.81 86 LEU A CA 1
ATOM 647 C C . LEU A 1 86 ? -7.478 5.324 17.197 1.00 88.81 86 LEU A C 1
ATOM 649 O O . LEU A 1 86 ? -7.712 5.365 18.398 1.00 88.81 86 LEU A O 1
ATOM 653 N N . ILE A 1 87 ? -6.799 6.289 16.571 1.00 87.50 87 ILE A N 1
ATOM 654 C CA . ILE A 1 87 ? -6.282 7.476 17.268 1.00 87.50 87 ILE A CA 1
ATOM 655 C C . ILE A 1 87 ? -7.429 8.330 17.821 1.00 87.50 87 ILE A C 1
ATOM 657 O O . ILE A 1 87 ? -7.333 8.795 18.955 1.00 87.50 87 ILE A O 1
ATOM 661 N N . ASN A 1 88 ? -8.501 8.512 17.050 1.00 85.44 88 ASN A N 1
ATOM 662 C CA . ASN A 1 88 ? -9.667 9.283 17.473 1.00 85.44 88 ASN A CA 1
ATOM 663 C C . ASN A 1 88 ? -10.403 8.605 18.639 1.00 85.44 88 ASN A C 1
ATOM 665 O O . ASN A 1 88 ? -10.716 9.282 19.615 1.00 85.44 88 ASN A O 1
ATOM 669 N N . ASP A 1 89 ? -10.605 7.284 18.579 1.00 83.06 89 ASP A N 1
ATOM 670 C CA . ASP A 1 89 ? -11.215 6.506 19.665 1.00 83.06 89 ASP A CA 1
ATOM 671 C C . ASP A 1 89 ? -10.416 6.665 20.971 1.00 83.06 89 ASP A C 1
ATOM 673 O O . ASP A 1 89 ? -10.988 6.864 22.042 1.00 83.06 89 ASP A O 1
ATOM 677 N N . TYR A 1 90 ? -9.077 6.659 20.888 1.00 80.44 90 TYR A N 1
ATOM 678 C CA . TYR A 1 90 ? -8.230 6.937 22.050 1.00 80.44 90 TYR A CA 1
ATOM 679 C C . TYR A 1 90 ? -8.445 8.349 22.607 1.00 80.44 90 TYR A C 1
ATOM 681 O O . TYR A 1 90 ? -8.455 8.506 23.823 1.00 80.44 90 TYR A O 1
ATOM 689 N N . GLU A 1 91 ? -8.579 9.381 21.771 1.00 81.06 91 GLU A N 1
ATOM 690 C CA . GLU A 1 91 ? -8.802 10.747 22.263 1.00 81.06 91 GLU A CA 1
ATOM 691 C C . GLU A 1 91 ? -10.178 10.919 22.925 1.00 81.06 91 GLU A C 1
ATOM 693 O O . GLU A 1 91 ? -10.261 11.608 23.944 1.00 81.06 91 GLU A O 1
ATOM 698 N N . GLU A 1 92 ? -11.230 10.274 22.408 1.00 77.81 92 GLU A N 1
ATOM 699 C CA . GLU A 1 92 ? -12.565 10.297 23.027 1.00 77.81 92 GLU A CA 1
ATOM 700 C C . GLU A 1 92 ? -12.595 9.603 24.400 1.00 77.81 92 GLU A C 1
ATOM 702 O O . GLU A 1 92 ? -13.216 10.127 25.324 1.00 77.81 92 GLU A O 1
ATOM 707 N N . ASP A 1 93 ? -11.882 8.485 24.582 1.00 79.56 93 ASP A N 1
ATOM 708 C CA . ASP A 1 93 ? -11.832 7.737 25.854 1.00 79.56 93 ASP A CA 1
ATOM 709 C C . ASP A 1 93 ? -11.137 8.497 27.011 1.00 79.56 93 ASP A C 1
ATOM 711 O O . ASP A 1 93 ? -11.280 8.123 28.182 1.00 79.56 93 ASP A O 1
ATOM 715 N N . TYR A 1 94 ? -10.365 9.550 26.712 1.00 73.69 94 TYR A N 1
ATOM 716 C CA . TYR A 1 94 ? -9.630 10.359 27.699 1.00 73.69 94 TYR A CA 1
ATOM 717 C C . TYR A 1 94 ? -10.219 11.764 27.935 1.00 73.69 94 TYR A C 1
ATOM 719 O O . TYR A 1 94 ? -9.606 12.557 28.663 1.00 73.69 94 TYR A O 1
ATOM 727 N N . LEU A 1 95 ? -11.386 12.070 27.358 1.00 58.84 95 LEU A N 1
ATOM 728 C CA . LEU A 1 95 ? -12.154 13.308 27.574 1.00 58.84 95 LEU A CA 1
ATOM 729 C C . LEU A 1 95 ? -13.361 13.082 28.498 1.00 58.84 95 LEU A C 1
ATOM 731 O O . LEU A 1 95 ? -13.659 14.021 29.276 1.00 58.84 95 LEU A O 1
#

pLDDT: mean 91.92, std 12.14, range [43.09, 98.56]